Protein AF-A0A2I0TBV6-F1 (afdb_monomer)

Structure (mmCIF, N/CA/C/O backbone):
data_AF-A0A2I0TBV6-F1
#
_entry.id   AF-A0A2I0TBV6-F1
#
loop_
_atom_site.group_PDB
_atom_site.id
_atom_site.type_symbol
_atom_site.label_atom_id
_atom_site.label_alt_id
_atom_site.label_comp_id
_atom_site.label_asym_id
_atom_site.label_entity_id
_atom_site.label_seq_id
_atom_site.pdbx_PDB_ins_code
_atom_site.Cartn_x
_atom_site.Cartn_y
_atom_site.Cartn_z
_atom_site.occupancy
_atom_site.B_iso_or_equiv
_atom_site.auth_seq_id
_atom_site.auth_comp_id
_atom_site.auth_asym_id
_atom_site.auth_atom_id
_atom_site.pdbx_PDB_model_num
ATOM 1 N N . MET A 1 1 ? -15.825 7.429 6.341 1.00 59.06 1 MET A N 1
ATOM 2 C CA . MET A 1 1 ? -14.777 7.656 5.326 1.00 59.06 1 MET A CA 1
ATOM 3 C C . MET A 1 1 ? -14.561 9.163 5.221 1.00 59.06 1 MET A C 1
ATOM 5 O O . MET A 1 1 ? -14.743 9.740 4.163 1.00 59.06 1 MET A O 1
ATOM 9 N N . ASN A 1 2 ? -14.263 9.819 6.346 1.00 74.62 2 ASN A N 1
ATOM 10 C CA . ASN A 1 2 ? -14.105 11.272 6.353 1.00 74.62 2 ASN A CA 1
ATOM 11 C C . ASN A 1 2 ? -12.627 11.548 6.066 1.00 74.62 2 ASN A C 1
ATOM 13 O O . ASN A 1 2 ? -11.759 10.931 6.684 1.00 74.62 2 ASN A O 1
ATOM 17 N N . ASP A 1 3 ? -12.342 12.381 5.071 1.00 88.00 3 ASP A N 1
ATOM 18 C CA . ASP A 1 3 ? -10.983 12.832 4.739 1.00 88.00 3 ASP A CA 1
ATOM 19 C C . ASP A 1 3 ? -9.999 11.728 4.298 1.00 88.00 3 ASP A C 1
ATOM 21 O O . ASP A 1 3 ? -8.786 11.876 4.429 1.00 88.00 3 ASP A O 1
ATOM 25 N N . CYS A 1 4 ? -10.491 10.598 3.777 1.00 90.06 4 CYS A N 1
ATOM 26 C CA . CYS A 1 4 ? -9.621 9.604 3.143 1.00 90.06 4 CYS A CA 1
ATOM 27 C C . CYS A 1 4 ? -9.279 10.037 1.712 1.00 90.06 4 CYS A C 1
ATOM 29 O O . CYS A 1 4 ? -10.161 10.424 0.947 1.00 90.06 4 CYS A O 1
ATOM 31 N N . ILE A 1 5 ? -8.002 9.932 1.341 1.00 92.62 5 ILE A N 1
ATOM 32 C CA . ILE A 1 5 ? -7.505 10.308 0.016 1.00 92.62 5 ILE A CA 1
ATOM 33 C C . ILE A 1 5 ? -6.968 9.059 -0.675 1.00 92.62 5 ILE A C 1
ATOM 35 O O . ILE A 1 5 ? -6.016 8.453 -0.191 1.00 92.62 5 ILE A O 1
ATOM 39 N N . ILE A 1 6 ? -7.532 8.705 -1.830 1.00 91.75 6 ILE A N 1
ATOM 40 C CA . ILE A 1 6 ? -7.030 7.622 -2.685 1.00 91.75 6 ILE A CA 1
ATOM 41 C C . ILE A 1 6 ? -6.545 8.225 -4.000 1.00 91.75 6 ILE A C 1
ATOM 43 O O . ILE A 1 6 ? -7.335 8.715 -4.804 1.00 91.75 6 ILE A O 1
ATOM 47 N N . ARG A 1 7 ? -5.230 8.201 -4.220 1.00 90.38 7 ARG A N 1
ATOM 48 C CA . ARG A 1 7 ? -4.591 8.766 -5.412 1.00 90.38 7 ARG A CA 1
ATOM 49 C C . ARG A 1 7 ? -4.503 7.734 -6.535 1.00 90.38 7 ARG A C 1
ATOM 51 O O . ARG A 1 7 ? -3.537 6.990 -6.615 1.00 90.38 7 ARG A O 1
ATOM 58 N N . GLY A 1 8 ? -5.514 7.680 -7.397 1.00 88.69 8 GLY A N 1
ATOM 59 C CA . GLY A 1 8 ? -5.521 6.836 -8.605 1.00 88.69 8 GLY A CA 1
ATOM 60 C C . GLY A 1 8 ? -5.025 7.537 -9.876 1.00 88.69 8 GLY A C 1
ATOM 61 O O . GLY A 1 8 ? -5.187 7.001 -10.966 1.00 88.69 8 GLY A O 1
ATOM 62 N N . ASP A 1 9 ? -4.480 8.748 -9.753 1.00 88.81 9 ASP A N 1
ATOM 63 C CA . ASP A 1 9 ? -4.083 9.619 -10.865 1.00 88.81 9 ASP A CA 1
ATOM 64 C C . ASP A 1 9 ? -2.761 9.198 -11.523 1.00 88.81 9 ASP A C 1
ATOM 66 O O . ASP A 1 9 ? -2.610 9.305 -12.737 1.00 88.81 9 ASP A O 1
ATOM 70 N N . LEU A 1 10 ? -1.804 8.712 -10.728 1.00 84.19 10 LEU A N 1
ATOM 71 C CA . LEU A 1 10 ? -0.440 8.412 -11.190 1.00 84.19 10 LEU A CA 1
ATOM 72 C C . LEU A 1 10 ? -0.234 6.934 -11.543 1.00 84.19 10 LEU A C 1
ATOM 74 O O . LEU A 1 10 ? 0.582 6.607 -12.402 1.00 84.19 10 LEU A O 1
ATOM 78 N N . ALA A 1 11 ? -0.965 6.038 -10.882 1.00 89.19 11 ALA A N 1
ATOM 79 C CA . ALA A 1 11 ? -1.012 4.616 -11.196 1.00 89.19 11 ALA A CA 1
ATOM 80 C C . ALA A 1 11 ? -2.317 4.004 -10.680 1.00 89.19 11 ALA A C 1
ATOM 82 O O . ALA A 1 11 ? -3.026 4.591 -9.862 1.00 89.19 11 ALA A O 1
ATOM 83 N N . ASN A 1 12 ? -2.611 2.789 -11.140 1.00 90.88 12 ASN A N 1
ATOM 84 C CA . ASN A 1 12 ? -3.808 2.067 -10.737 1.00 90.88 12 ASN A CA 1
ATOM 85 C C . ASN A 1 12 ? -3.744 1.672 -9.248 1.00 90.88 12 ASN A C 1
ATOM 87 O O . ASN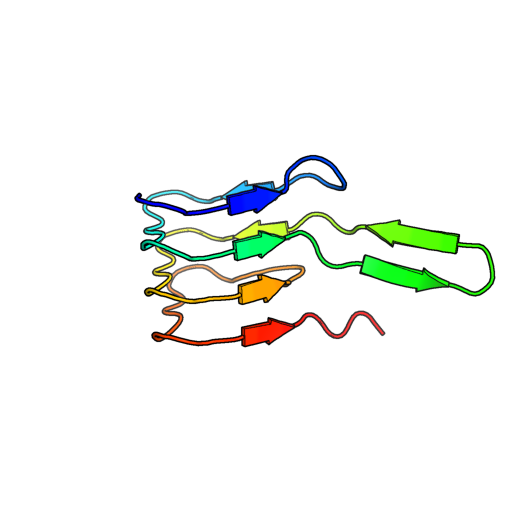 A 1 12 ? -2.735 1.131 -8.791 1.00 90.88 12 ASN A O 1
ATOM 91 N N . VAL A 1 13 ? -4.833 1.907 -8.514 1.00 92.88 13 VAL A N 1
ATOM 92 C CA . VAL A 1 13 ? -5.015 1.462 -7.128 1.00 92.88 1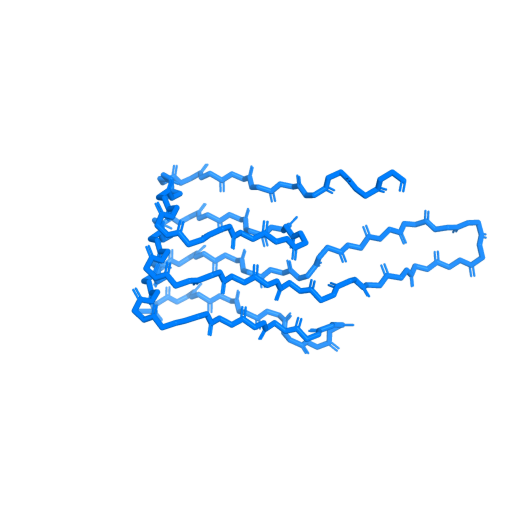3 VAL A CA 1
ATOM 93 C C . VAL A 1 13 ? -6.086 0.381 -7.117 1.00 92.88 13 VAL A C 1
ATOM 95 O O . VAL A 1 13 ? -7.253 0.639 -7.402 1.00 92.88 13 VAL A O 1
ATOM 98 N N . ARG A 1 14 ? -5.688 -0.842 -6.777 1.00 93.44 14 ARG A N 1
ATOM 99 C CA . ARG A 1 14 ? -6.581 -1.994 -6.655 1.00 93.44 14 ARG A CA 1
ATOM 100 C C . ARG A 1 14 ? -6.841 -2.282 -5.188 1.00 93.44 14 ARG A C 1
ATOM 102 O O . ARG A 1 14 ? -5.892 -2.440 -4.426 1.00 93.44 14 ARG A O 1
ATOM 109 N N . VAL A 1 15 ? -8.113 -2.382 -4.816 1.00 93.50 15 VAL A N 1
ATOM 110 C CA . VAL A 1 15 ? -8.544 -2.719 -3.456 1.00 93.50 15 VAL A CA 1
ATOM 111 C C . VAL A 1 15 ? -9.367 -3.998 -3.496 1.00 93.50 15 VAL A C 1
ATOM 113 O O . VAL A 1 15 ? -10.325 -4.085 -4.263 1.00 93.50 15 VAL A O 1
ATOM 116 N N . GLY A 1 16 ? -8.966 -4.989 -2.701 1.00 94.94 16 GLY A N 1
ATOM 117 C CA . GLY A 1 16 ? -9.681 -6.247 -2.542 1.00 94.94 16 GLY A CA 1
ATOM 118 C C . GLY A 1 16 ? -11.017 -6.097 -1.814 1.00 94.94 16 GLY A C 1
ATOM 119 O O . GLY A 1 16 ? -11.479 -5.004 -1.471 1.00 94.94 16 GLY A O 1
ATOM 120 N N . ARG A 1 17 ? -11.672 -7.232 -1.592 1.00 96.06 17 ARG A N 1
ATOM 121 C CA . ARG A 1 17 ? -12.981 -7.326 -0.945 1.00 96.06 17 ARG A CA 1
ATOM 122 C C . ARG A 1 17 ? -12.854 -7.174 0.565 1.00 96.06 17 ARG A C 1
ATOM 124 O O . ARG A 1 17 ? -11.875 -7.599 1.170 1.00 96.06 17 ARG A O 1
ATOM 131 N N . HIS A 1 18 ? -13.895 -6.615 1.181 1.00 95.62 18 HIS A N 1
ATOM 132 C CA . HIS A 1 18 ? -14.005 -6.464 2.639 1.00 95.62 18 HIS A CA 1
ATOM 133 C C . HIS A 1 18 ? -12.864 -5.659 3.282 1.00 95.62 18 HIS A C 1
ATOM 135 O O . HIS A 1 18 ? -12.544 -5.858 4.452 1.00 95.62 18 HIS A O 1
ATOM 141 N N . CYS A 1 19 ? -12.263 -4.738 2.529 1.00 93.88 19 CYS A N 1
ATOM 142 C CA . CYS A 1 19 ? -11.266 -3.821 3.061 1.00 93.88 19 CYS A CA 1
ATOM 143 C C . CYS A 1 19 ? -11.930 -2.652 3.788 1.00 93.88 19 CYS A C 1
ATOM 145 O O . CYS A 1 19 ? -12.907 -2.073 3.310 1.00 93.88 19 CYS A O 1
ATOM 147 N N . VAL A 1 20 ? -11.368 -2.280 4.933 1.00 93.81 20 VAL A N 1
ATOM 148 C CA . VAL A 1 20 ? -11.823 -1.146 5.737 1.00 93.81 20 VAL A CA 1
ATOM 149 C C . VAL A 1 20 ? -10.733 -0.091 5.731 1.00 93.81 20 VAL A C 1
ATOM 151 O O . VAL A 1 20 ? -9.617 -0.356 6.165 1.00 93.81 20 VAL A O 1
ATOM 154 N N . VA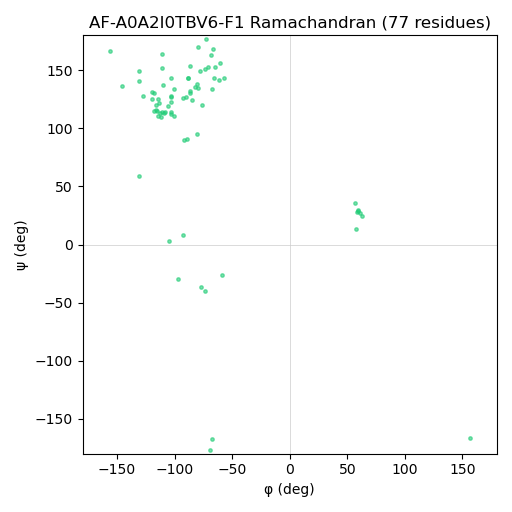L A 1 21 ? -11.067 1.113 5.269 1.00 93.06 21 VAL A N 1
ATOM 155 C CA . VAL A 1 21 ? -10.170 2.272 5.315 1.00 93.06 21 VAL A CA 1
ATOM 156 C C . VAL A 1 21 ? -10.786 3.334 6.211 1.00 93.06 21 VAL A C 1
ATOM 158 O O . VAL A 1 21 ? -11.870 3.859 5.933 1.00 93.06 21 VAL A O 1
ATOM 161 N N . LYS A 1 22 ? -10.113 3.622 7.323 1.00 94.38 22 LYS A N 1
ATOM 162 C CA . LYS A 1 22 ? -10.538 4.640 8.281 1.00 94.38 22 LYS A CA 1
ATOM 163 C C . LYS A 1 22 ? -10.175 6.054 7.809 1.00 94.38 22 LYS A C 1
ATOM 165 O O . LYS A 1 22 ? -9.477 6.263 6.817 1.00 94.38 22 LYS A O 1
ATOM 170 N N . SER A 1 23 ? -10.717 7.038 8.518 1.00 94.12 23 SER A N 1
ATOM 171 C CA . SER A 1 23 ? -10.605 8.465 8.203 1.00 94.12 23 SER A CA 1
ATOM 172 C C . SER A 1 23 ? -9.157 8.970 8.191 1.00 94.12 23 SER A C 1
ATOM 174 O O . SER A 1 23 ? -8.287 8.374 8.828 1.00 94.12 23 SER A O 1
ATOM 176 N N . ARG A 1 24 ? -8.913 10.070 7.463 1.00 92.94 24 ARG A N 1
ATOM 177 C CA . ARG A 1 24 ? -7.598 10.740 7.336 1.00 92.94 24 ARG A CA 1
ATOM 178 C C . ARG A 1 24 ? -6.457 9.858 6.801 1.00 92.94 24 ARG A C 1
ATOM 180 O O . ARG A 1 24 ? -5.292 10.237 6.866 1.00 92.94 24 ARG A O 1
ATOM 187 N N . SER A 1 25 ? -6.780 8.691 6.243 1.00 93.50 25 SER A N 1
ATOM 188 C CA . SER A 1 25 ? -5.793 7.813 5.618 1.00 93.50 25 SER A CA 1
ATOM 189 C C . SER A 1 25 ? -5.490 8.247 4.188 1.00 93.50 25 SER A C 1
ATOM 191 O O . SER A 1 25 ? -6.405 8.504 3.399 1.00 93.50 25 SER A O 1
ATOM 193 N N . VAL A 1 26 ? -4.206 8.270 3.838 1.00 93.94 26 VAL A N 1
ATOM 194 C CA . VAL A 1 26 ? -3.708 8.615 2.505 1.00 93.94 26 VAL A CA 1
ATOM 195 C C . VAL A 1 26 ? -3.189 7.361 1.820 1.00 93.94 26 VAL A C 1
ATOM 197 O O . VAL A 1 26 ? -2.175 6.790 2.212 1.00 93.94 26 VAL A O 1
ATOM 200 N N . ILE A 1 27 ? -3.867 6.964 0.753 1.00 93.25 27 ILE A N 1
ATOM 201 C CA . ILE A 1 27 ? -3.503 5.848 -0.108 1.00 93.25 27 ILE A CA 1
ATOM 202 C C . ILE A 1 27 ? -2.890 6.430 -1.380 1.00 93.25 27 ILE A C 1
ATOM 204 O O . ILE A 1 27 ? -3.577 7.079 -2.173 1.00 93.25 27 ILE A O 1
ATOM 208 N N . ARG A 1 28 ? -1.587 6.215 -1.575 1.00 91.12 28 ARG A N 1
ATOM 209 C CA . ARG A 1 28 ? -0.860 6.683 -2.760 1.00 91.12 28 ARG A CA 1
ATOM 210 C C . ARG A 1 28 ? -0.023 5.565 -3.393 1.00 91.12 28 ARG A C 1
ATOM 212 O O . ARG A 1 28 ? 0.580 4.786 -2.658 1.00 91.12 28 ARG A O 1
ATOM 219 N N . PRO A 1 29 ? 0.047 5.485 -4.731 1.00 90.31 29 PRO A N 1
ATOM 220 C CA . PRO A 1 29 ? 0.911 4.536 -5.406 1.00 90.31 29 PRO A CA 1
ATOM 221 C C . PRO A 1 29 ? 2.390 4.851 -5.155 1.00 90.31 29 PRO A C 1
ATOM 223 O O . PRO A 1 29 ? 2.772 6.030 -5.135 1.00 90.31 29 PRO A O 1
ATOM 226 N N . PRO A 1 30 ? 3.238 3.824 -5.007 1.00 90.31 30 PRO A N 1
ATOM 227 C CA . PRO A 1 30 ? 4.666 4.012 -4.856 1.00 90.31 30 PRO A CA 1
ATOM 228 C C . PRO A 1 30 ? 5.315 4.402 -6.170 1.00 90.31 30 PRO A C 1
ATOM 230 O O . PRO A 1 30 ? 4.873 4.047 -7.263 1.00 90.31 30 PRO A O 1
ATOM 233 N N . PHE A 1 31 ? 6.407 5.144 -6.046 1.00 88.56 31 PHE A N 1
ATOM 234 C CA . PHE A 1 31 ? 7.181 5.616 -7.176 1.00 88.56 31 PHE A CA 1
ATOM 235 C C . PHE A 1 31 ? 8.656 5.318 -6.969 1.00 88.56 31 PHE A C 1
ATOM 237 O O . PHE A 1 31 ? 9.161 5.337 -5.845 1.00 88.56 31 PHE A O 1
ATOM 244 N N . LYS A 1 32 ? 9.356 5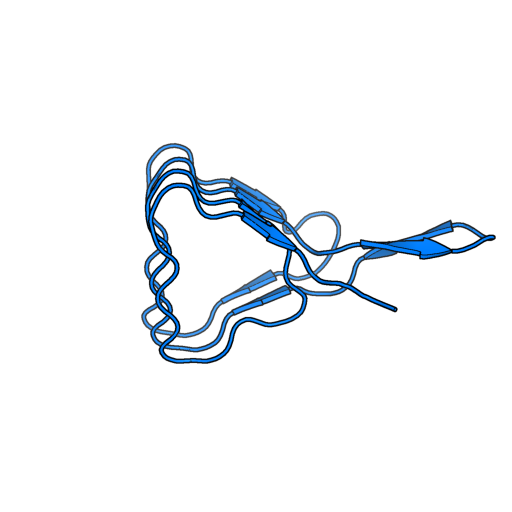.089 -8.076 1.00 85.88 32 LYS A N 1
ATOM 245 C CA . LYS A 1 32 ? 10.806 4.938 -8.104 1.00 85.88 32 LYS A CA 1
ATOM 246 C C . LYS A 1 32 ? 11.409 6.012 -8.994 1.00 85.88 32 LYS A C 1
ATOM 248 O O . LYS A 1 32 ? 10.951 6.234 -10.116 1.00 85.88 32 LYS A O 1
ATOM 253 N N . LYS A 1 33 ? 12.439 6.683 -8.479 1.00 84.38 33 LYS A N 1
ATOM 254 C CA . LYS A 1 33 ? 13.247 7.629 -9.251 1.00 84.38 33 LYS A CA 1
ATOM 255 C C . LYS A 1 33 ? 14.325 6.848 -9.997 1.00 84.38 33 LYS A C 1
ATOM 257 O O . LYS A 1 33 ? 15.103 6.124 -9.387 1.00 84.38 33 LYS A O 1
ATOM 262 N N . PHE A 1 34 ? 14.363 7.018 -11.306 1.00 82.81 34 PHE A N 1
ATOM 263 C CA . PHE A 1 34 ? 15.402 6.519 -12.195 1.00 82.81 34 PHE A CA 1
ATOM 264 C C . PHE A 1 34 ? 16.214 7.697 -12.737 1.00 82.81 34 PHE A C 1
ATOM 266 O O . PHE A 1 34 ? 15.759 8.839 -12.709 1.00 82.81 34 PHE A O 1
ATOM 273 N N . SER A 1 35 ? 17.400 7.429 -13.290 1.00 81.00 35 SER A N 1
ATOM 274 C CA . SER A 1 35 ? 18.247 8.483 -13.873 1.00 81.00 35 SER A CA 1
ATOM 275 C C . SER A 1 35 ? 17.564 9.259 -15.009 1.00 81.00 35 SER A C 1
ATOM 277 O O . SER A 1 35 ? 17.891 10.418 -15.235 1.00 81.00 35 SER A O 1
ATOM 279 N N . LYS A 1 36 ? 16.600 8.638 -15.704 1.00 83.88 36 LYS A N 1
ATOM 280 C CA . LYS A 1 36 ? 15.862 9.218 -16.839 1.00 83.88 36 LYS A CA 1
ATOM 281 C C . LYS A 1 36 ? 14.425 9.660 -16.512 1.00 83.88 36 LYS A C 1
ATOM 283 O O . LYS A 1 36 ? 13.719 10.075 -17.424 1.00 83.88 36 LYS A O 1
ATOM 288 N N . GLY A 1 37 ? 13.959 9.554 -15.261 1.00 85.56 37 GLY A N 1
ATOM 289 C CA . GLY A 1 37 ? 12.584 9.934 -14.906 1.00 85.56 37 GLY A CA 1
ATOM 290 C C . GLY A 1 37 ? 12.030 9.263 -13.649 1.00 85.56 37 GLY A C 1
ATOM 291 O O . GLY A 1 37 ? 12.762 8.660 -12.871 1.00 85.56 37 GLY A O 1
ATOM 292 N N . VAL A 1 38 ? 10.716 9.363 -13.444 1.00 85.88 38 VAL A N 1
ATOM 293 C CA . VAL A 1 38 ? 9.999 8.739 -12.319 1.00 85.88 38 VAL A CA 1
ATOM 294 C C . VAL A 1 38 ? 8.996 7.737 -12.874 1.00 85.88 38 VAL A C 1
ATOM 296 O O . VAL A 1 38 ? 8.229 8.084 -13.767 1.00 85.88 38 VAL A O 1
ATOM 299 N N . ALA A 1 39 ? 8.987 6.513 -12.347 1.00 87.69 39 ALA A N 1
ATOM 300 C CA . ALA A 1 39 ? 7.947 5.536 -12.660 1.00 87.69 39 ALA A CA 1
ATOM 301 C C . ALA A 1 39 ? 7.060 5.311 -11.437 1.00 87.69 39 ALA A C 1
ATOM 303 O O . ALA A 1 39 ? 7.569 5.172 -10.322 1.00 87.69 39 ALA A O 1
ATOM 304 N N . PHE A 1 40 ? 5.750 5.247 -11.659 1.00 87.88 40 PHE A N 1
ATOM 305 C CA . PHE A 1 40 ? 4.762 4.894 -10.647 1.00 87.88 40 PHE A CA 1
ATOM 306 C C . PHE A 1 40 ? 4.355 3.437 -10.831 1.00 87.88 40 PHE A C 1
ATOM 308 O O . PHE A 1 40 ? 4.098 2.993 -11.949 1.00 87.88 40 PHE A O 1
ATOM 315 N N . PHE A 1 41 ? 4.305 2.696 -9.732 1.00 88.81 41 PHE A N 1
ATOM 316 C CA . PHE A 1 41 ? 3.879 1.305 -9.727 1.00 88.81 41 PHE A CA 1
ATOM 317 C C . PHE A 1 41 ? 2.453 1.219 -9.189 1.00 88.81 41 PHE A C 1
ATOM 319 O O . PHE A 1 41 ? 2.097 1.982 -8.290 1.00 88.81 41 PHE A O 1
ATOM 326 N N . PRO A 1 42 ? 1.621 0.314 -9.726 1.00 91.00 42 PRO A N 1
ATOM 327 C CA . PRO A 1 42 ? 0.278 0.119 -9.208 1.00 91.00 42 PRO A CA 1
ATOM 328 C C . PRO A 1 42 ? 0.331 -0.345 -7.749 1.00 91.00 42 PRO A C 1
ATOM 330 O O . PRO A 1 42 ? 1.178 -1.159 -7.382 1.00 91.00 42 PRO A O 1
ATOM 333 N N . LEU A 1 43 ? -0.595 0.156 -6.934 1.00 92.62 43 LEU A N 1
ATOM 334 C CA . LEU A 1 43 ? -0.792 -0.300 -5.560 1.00 92.62 43 LEU A CA 1
ATOM 335 C C . LEU A 1 43 ? -1.849 -1.405 -5.555 1.00 92.62 43 LEU A C 1
ATOM 337 O O . LEU A 1 43 ? -2.964 -1.205 -6.040 1.00 92.62 43 LEU A O 1
ATOM 341 N N . HIS A 1 44 ? -1.514 -2.553 -4.974 1.00 93.88 44 HIS A N 1
ATOM 342 C CA . HIS A 1 44 ? -2.434 -3.673 -4.807 1.00 93.88 44 HIS A CA 1
ATOM 343 C C . HIS A 1 44 ? -2.714 -3.945 -3.327 1.00 93.88 44 HIS A C 1
ATOM 345 O O . HIS A 1 44 ? -1.816 -4.338 -2.594 1.00 93.88 44 HIS A O 1
ATOM 351 N N . ILE A 1 45 ? -3.956 -3.759 -2.889 1.00 94.69 45 ILE A N 1
ATOM 352 C CA . ILE A 1 45 ? -4.434 -4.112 -1.549 1.00 94.69 45 ILE A CA 1
ATOM 353 C C . ILE A 1 45 ? -5.248 -5.402 -1.663 1.00 94.69 45 ILE A C 1
ATOM 355 O O . ILE A 1 45 ? -6.203 -5.436 -2.437 1.00 94.69 45 ILE A O 1
ATOM 359 N N . GLY A 1 46 ? -4.863 -6.445 -0.923 1.00 96.12 46 GLY A N 1
ATOM 360 C CA . GLY A 1 46 ? -5.553 -7.739 -0.881 1.00 96.12 46 GLY A CA 1
ATOM 361 C C . GLY A 1 46 ? -6.938 -7.682 -0.229 1.00 96.12 46 GLY A C 1
ATOM 362 O O . GLY A 1 46 ? -7.486 -6.606 -0.008 1.00 96.12 46 GLY A O 1
ATOM 363 N N . ASP A 1 47 ? -7.507 -8.846 0.079 1.00 97.31 47 ASP A N 1
ATOM 364 C CA . ASP A 1 47 ? -8.828 -8.975 0.709 1.00 97.31 47 ASP A CA 1
A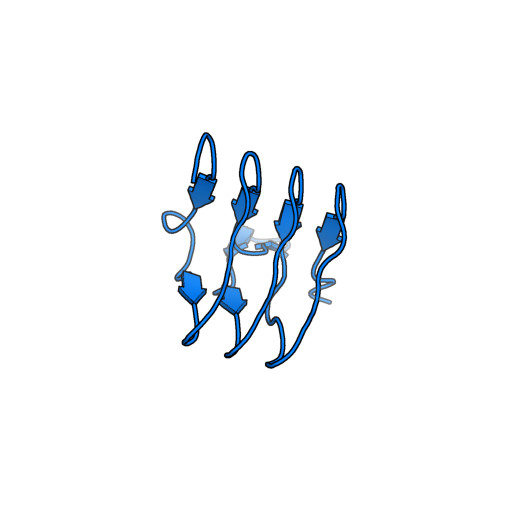TOM 365 C C . ASP A 1 47 ? -8.734 -8.894 2.245 1.00 97.31 47 ASP A C 1
ATOM 367 O O . ASP A 1 47 ? -7.721 -9.266 2.835 1.00 97.31 47 ASP A O 1
ATOM 371 N N . HIS A 1 48 ? -9.801 -8.460 2.921 1.00 96.94 48 HIS A N 1
ATOM 372 C CA . HIS A 1 48 ? -9.872 -8.373 4.390 1.00 96.94 48 HIS A CA 1
ATOM 373 C C . HIS A 1 48 ? -8.759 -7.521 5.028 1.00 96.94 48 HIS A C 1
ATOM 375 O O . HIS A 1 48 ? -8.261 -7.836 6.109 1.00 96.94 48 HIS A O 1
ATOM 381 N N . VAL A 1 49 ? -8.352 -6.437 4.366 1.00 96.50 49 VAL A N 1
ATOM 382 C CA . VAL A 1 49 ? -7.346 -5.512 4.902 1.00 96.50 49 VAL A CA 1
ATOM 383 C C . VAL A 1 49 ? -8.012 -4.455 5.776 1.00 96.50 49 VAL A C 1
ATOM 385 O O . VAL A 1 49 ? -8.991 -3.824 5.373 1.00 96.50 49 VAL A O 1
ATOM 388 N N . PHE A 1 50 ? -7.457 -4.223 6.960 1.00 96.06 50 PHE A N 1
ATOM 389 C CA . PHE A 1 50 ? -7.940 -3.207 7.887 1.00 96.06 50 PHE A CA 1
ATOM 390 C C . PHE A 1 50 ? -6.909 -2.087 8.022 1.00 96.06 50 PHE A C 1
ATOM 392 O O . PHE A 1 50 ? -5.817 -2.314 8.532 1.00 96.06 50 PHE A O 1
ATOM 399 N N . ILE A 1 51 ? -7.249 -0.886 7.557 1.00 95.31 51 ILE A N 1
ATOM 400 C CA . ILE A 1 51 ? -6.417 0.318 7.641 1.00 95.31 51 ILE A CA 1
ATOM 401 C C . ILE A 1 51 ? -7.045 1.264 8.653 1.00 95.31 51 ILE A C 1
ATOM 403 O O . ILE A 1 51 ? -8.144 1.781 8.439 1.00 95.31 51 ILE A O 1
ATOM 407 N N . GLU A 1 52 ? -6.337 1.467 9.755 1.00 95.94 52 GLU A N 1
ATOM 408 C CA . GLU A 1 52 ? -6.720 2.366 10.836 1.00 95.94 52 GLU A CA 1
ATOM 409 C C . GLU A 1 52 ? -6.571 3.857 10.477 1.00 95.94 52 GLU A C 1
ATOM 411 O O . GLU A 1 52 ? -6.176 4.221 9.374 1.00 95.94 52 GLU A O 1
ATOM 416 N N . GLU A 1 53 ? -6.957 4.747 11.394 1.00 95.25 53 GLU A N 1
ATOM 417 C CA . GLU A 1 53 ? -6.919 6.202 11.183 1.00 95.25 53 GLU A CA 1
ATOM 418 C C . GLU A 1 53 ? -5.492 6.743 11.016 1.00 95.25 53 GLU A C 1
ATOM 420 O O . GLU A 1 53 ? -4.534 6.179 11.553 1.00 95.25 53 GLU A O 1
ATOM 425 N N . ASP A 1 54 ? -5.373 7.861 10.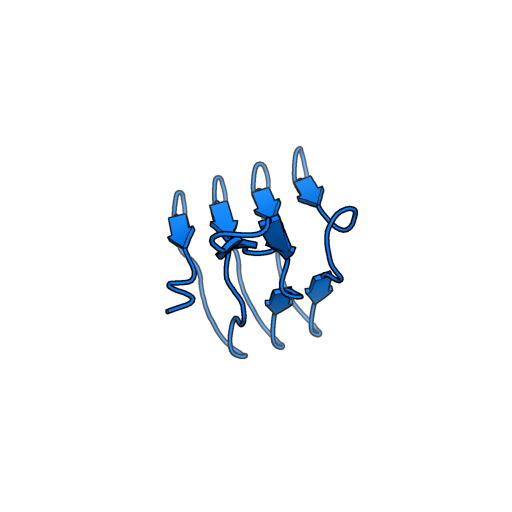291 1.00 94.81 54 ASP A N 1
ATOM 426 C CA . ASP A 1 54 ? -4.123 8.619 10.123 1.00 94.81 54 ASP A CA 1
ATOM 427 C C . ASP A 1 54 ? -2.975 7.810 9.485 1.00 94.81 54 ASP A C 1
ATOM 429 O O . ASP A 1 54 ? -1.795 8.058 9.733 1.00 94.81 54 ASP A O 1
ATOM 433 N N . CYS A 1 55 ? -3.304 6.821 8.650 1.00 95.31 55 CYS A N 1
ATOM 434 C CA . CYS A 1 55 ? -2.304 5.989 7.988 1.00 95.31 55 CYS A CA 1
ATOM 435 C C . CYS A 1 55 ? -1.846 6.575 6.649 1.00 95.31 55 CYS A C 1
ATOM 437 O O . CYS A 1 55 ? -2.648 7.072 5.858 1.00 95.31 55 CYS A O 1
ATOM 439 N N . VAL A 1 56 ? -0.561 6.418 6.327 1.00 94.44 56 VAL A N 1
ATOM 440 C CA . VAL A 1 56 ? -0.021 6.705 4.991 1.00 94.44 56 VAL A CA 1
ATOM 441 C C . VAL A 1 56 ? 0.401 5.397 4.340 1.00 94.44 56 VAL A C 1
ATOM 443 O O . VAL A 1 56 ? 1.399 4.789 4.720 1.00 94.44 56 VAL A O 1
ATOM 446 N N . VAL A 1 57 ? -0.345 4.974 3.325 1.00 93.69 57 VAL A N 1
ATOM 447 C CA . VAL A 1 57 ? -0.088 3.749 2.571 1.00 93.69 57 VAL A CA 1
ATOM 448 C C . VAL A 1 57 ? 0.594 4.097 1.258 1.00 93.69 57 VAL A C 1
ATOM 450 O O . VAL A 1 57 ? -0.016 4.677 0.361 1.00 93.69 57 VAL A O 1
ATOM 453 N N . ASN A 1 58 ? 1.869 3.727 1.153 1.00 92.00 58 ASN A N 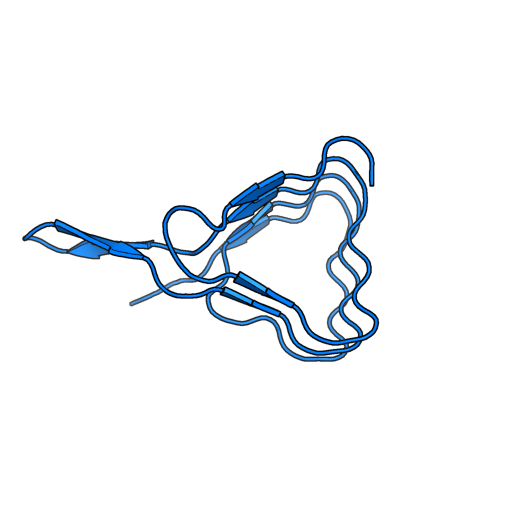1
ATOM 454 C CA . ASN A 1 58 ? 2.691 3.890 -0.038 1.00 92.00 58 ASN A CA 1
ATOM 455 C C . ASN A 1 58 ? 3.409 2.576 -0.390 1.00 92.00 58 ASN A C 1
ATOM 457 O O . ASN A 1 58 ? 4.636 2.509 -0.377 1.00 92.00 58 ASN A O 1
ATOM 461 N N . ALA A 1 59 ? 2.643 1.511 -0.632 1.00 87.19 59 ALA A N 1
ATOM 462 C CA . ALA A 1 59 ? 3.139 0.148 -0.848 1.00 87.19 59 ALA A CA 1
ATOM 463 C C . ALA A 1 59 ? 2.934 -0.313 -2.301 1.00 87.19 59 ALA A C 1
ATOM 465 O O . ALA A 1 59 ? 1.988 0.116 -2.949 1.00 87.19 59 ALA A O 1
ATOM 466 N N . ALA A 1 60 ? 3.768 -1.217 -2.822 1.00 87.38 60 ALA A N 1
ATOM 467 C CA . ALA A 1 60 ? 3.450 -1.884 -4.093 1.00 87.38 60 ALA A CA 1
ATOM 468 C C . ALA A 1 60 ? 2.335 -2.924 -3.896 1.00 87.38 60 ALA A C 1
ATOM 470 O O . ALA A 1 60 ? 1.406 -3.025 -4.697 1.00 87.38 60 ALA A O 1
ATOM 471 N N . GLN A 1 61 ? 2.392 -3.660 -2.782 1.00 91.31 61 GLN A N 1
ATOM 472 C CA . GLN A 1 61 ? 1.426 -4.695 -2.445 1.00 91.31 61 GLN A CA 1
ATOM 473 C C . GLN A 1 61 ? 1.187 -4.768 -0.931 1.00 91.31 61 GLN A C 1
ATOM 475 O O . GLN A 1 61 ? 2.132 -4.740 -0.147 1.00 91.31 61 GLN A O 1
ATOM 480 N N . ILE A 1 62 ? -0.078 -4.902 -0.535 1.00 93.94 62 ILE A N 1
ATOM 481 C CA . ILE A 1 62 ? -0.535 -5.287 0.800 1.00 93.94 62 ILE A CA 1
ATOM 482 C C . ILE A 1 62 ? -1.229 -6.643 0.653 1.00 93.94 62 ILE A C 1
ATOM 484 O O . ILE A 1 62 ? -2.122 -6.797 -0.180 1.00 93.94 62 ILE A O 1
ATOM 488 N N . GLY A 1 63 ? -0.795 -7.635 1.432 1.00 94.75 63 GLY A N 1
ATOM 489 C CA . GLY A 1 63 ? -1.400 -8.969 1.439 1.00 94.75 63 GLY A CA 1
ATOM 490 C C . GLY A 1 63 ? -2.828 -8.977 1.995 1.00 94.75 63 GLY A C 1
ATOM 491 O O . GLY A 1 63 ? -3.280 -8.002 2.589 1.00 94.75 63 GLY A O 1
ATOM 492 N N . SER A 1 64 ? -3.537 -10.090 1.814 1.00 96.94 64 SER A N 1
ATOM 493 C CA . SER A 1 64 ? -4.847 -10.291 2.442 1.00 96.94 64 SER A CA 1
ATOM 494 C C . SER A 1 64 ? -4.713 -10.503 3.958 1.00 96.94 64 SER A C 1
ATOM 496 O O . SER A 1 64 ? -3.685 -11.002 4.415 1.00 96.94 64 SER A O 1
ATOM 498 N N . TYR A 1 65 ? -5.749 -10.157 4.729 1.00 96.56 65 TYR A N 1
ATOM 499 C CA . TYR A 1 65 ? -5.791 -10.267 6.202 1.00 96.56 65 TYR A CA 1
ATOM 500 C C . TYR A 1 65 ? -4.735 -9.431 6.943 1.00 96.56 65 TYR A C 1
ATOM 502 O O . TYR A 1 65 ? -4.323 -9.760 8.055 1.00 96.56 65 TYR A O 1
ATOM 510 N N . VAL A 1 66 ? -4.288 -8.332 6.334 1.00 96.25 66 VAL A N 1
ATOM 511 C CA . VAL A 1 66 ? -3.337 -7.408 6.957 1.00 96.25 66 VAL A CA 1
ATOM 512 C C . VAL A 1 66 ? -4.082 -6.372 7.795 1.00 96.25 66 VAL A C 1
ATOM 514 O O . VAL A 1 66 ? -5.003 -5.711 7.313 1.00 96.25 66 VAL A O 1
ATOM 517 N N . HIS A 1 67 ? -3.639 -6.182 9.037 1.00 96.38 67 HIS A N 1
ATOM 518 C CA . HIS A 1 67 ? -4.083 -5.089 9.901 1.00 96.38 67 HIS A CA 1
ATOM 519 C C . HIS A 1 67 ? -2.981 -4.036 10.011 1.00 96.38 67 HIS A C 1
ATOM 521 O O . HIS A 1 67 ? -1.873 -4.314 10.462 1.00 96.38 67 HIS A O 1
ATOM 527 N N . ILE A 1 68 ? -3.293 -2.822 9.572 1.00 95.44 68 ILE A N 1
ATOM 528 C CA . ILE A 1 68 ? -2.425 -1.652 9.629 1.00 95.44 68 ILE A CA 1
ATOM 529 C C . ILE A 1 68 ? -2.919 -0.792 10.788 1.00 95.44 68 ILE A C 1
ATOM 531 O O . ILE A 1 68 ? -4.043 -0.292 10.754 1.00 95.44 68 ILE A O 1
ATOM 535 N N . GLY A 1 69 ? -2.080 -0.662 11.817 1.00 95.62 69 GLY A N 1
ATOM 536 C CA . GLY A 1 69 ? -2.379 0.093 13.034 1.00 95.62 69 GLY A CA 1
ATOM 537 C C . GLY A 1 69 ? -2.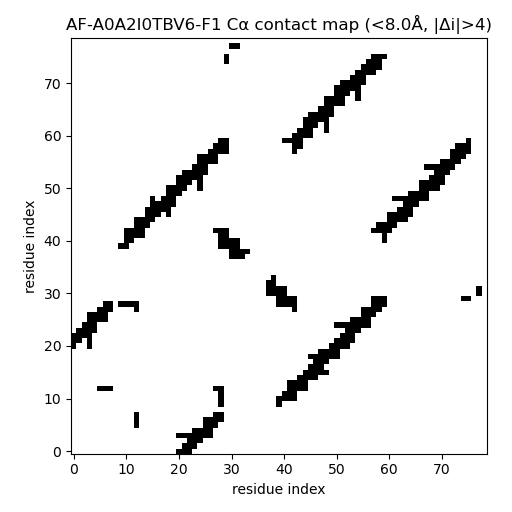471 1.604 12.807 1.00 95.62 69 GLY A C 1
ATOM 538 O O . GLY A 1 69 ? -2.004 2.118 11.795 1.00 95.62 69 GLY A O 1
ATOM 539 N N . LYS A 1 70 ? -3.068 2.318 13.770 1.00 96.06 70 LYS A N 1
ATOM 540 C CA . LYS A 1 70 ? -3.262 3.779 13.716 1.00 96.06 70 LYS A CA 1
ATOM 541 C C . LYS A 1 70 ? -1.934 4.508 13.542 1.00 96.06 70 LYS A C 1
ATOM 543 O O . LYS A 1 70 ? -0.940 4.120 14.155 1.00 96.06 70 LYS A O 1
ATOM 548 N N . ASN A 1 71 ? -1.945 5.594 12.769 1.00 94.38 71 ASN A N 1
ATOM 549 C CA . ASN A 1 71 ? -0.785 6.466 12.572 1.00 94.38 71 ASN A CA 1
ATOM 550 C C . ASN A 1 71 ? 0.440 5.729 11.982 1.00 94.38 71 ASN A C 1
ATOM 552 O O . ASN A 1 71 ? 1.592 6.067 12.266 1.00 94.38 71 ASN A O 1
ATOM 556 N N . CYS A 1 72 ? 0.193 4.677 11.193 1.00 95.19 72 CYS A N 1
ATOM 557 C CA . CYS A 1 72 ? 1.235 3.881 10.556 1.00 95.19 72 CYS A CA 1
ATOM 558 C C . CYS A 1 72 ? 1.620 4.465 9.191 1.00 95.19 72 CYS A C 1
ATOM 560 O O . CYS A 1 72 ? 0.777 4.935 8.423 1.00 95.19 72 CYS A O 1
ATOM 562 N N . VAL A 1 73 ? 2.908 4.391 8.861 1.00 94.38 73 VAL A N 1
ATOM 563 C CA . VAL A 1 73 ? 3.440 4.793 7.559 1.00 94.38 73 VAL A CA 1
ATOM 564 C C . VAL A 1 73 ? 4.056 3.572 6.893 1.00 94.38 73 VAL A C 1
ATOM 566 O O . VAL A 1 73 ? 5.053 3.033 7.367 1.00 94.38 73 VAL A O 1
ATOM 569 N N . ILE A 1 74 ? 3.474 3.150 5.773 1.00 92.44 74 ILE A N 1
ATOM 570 C CA . ILE A 1 74 ? 3.986 2.048 4.958 1.00 92.44 74 ILE A CA 1
ATOM 571 C C . ILE A 1 74 ? 4.667 2.633 3.733 1.00 92.44 74 ILE A C 1
ATOM 573 O O . ILE A 1 74 ? 4.065 3.412 2.993 1.00 92.44 74 ILE A O 1
ATOM 577 N N . VAL A 1 75 ? 5.914 2.230 3.498 1.00 89.19 75 VAL A N 1
ATOM 578 C CA . VAL A 1 75 ? 6.708 2.659 2.347 1.00 89.19 75 VAL A CA 1
ATOM 579 C C . VAL A 1 75 ? 7.258 1.437 1.628 1.00 89.19 75 VAL A C 1
ATOM 581 O O . VAL A 1 75 ? 7.896 0.581 2.232 1.00 89.19 75 VAL A O 1
ATOM 584 N N . SER A 1 76 ? 7.032 1.374 0.321 1.00 82.62 76 SER A N 1
ATOM 585 C CA . SER A 1 76 ? 7.639 0.379 -0.549 1.00 82.62 76 SER A CA 1
ATOM 586 C C . SER A 1 76 ? 9.094 0.750 -0.812 1.00 82.62 76 SER A C 1
ATOM 588 O O . SER A 1 76 ? 9.372 1.792 -1.409 1.00 82.62 76 SER A O 1
ATOM 590 N N . ALA A 1 77 ? 10.018 -0.130 -0.438 1.00 69.75 77 ALA A N 1
ATOM 591 C CA . ALA A 1 77 ? 11.375 -0.106 -0.965 1.00 69.75 77 ALA A CA 1
ATOM 592 C C . ALA A 1 77 ? 11.356 -0.776 -2.343 1.00 69.75 77 ALA A C 1
ATOM 594 O O . ALA A 1 77 ? 11.363 -1.999 -2.452 1.00 69.75 77 ALA A O 1
ATOM 595 N N . ILE A 1 78 ? 11.245 0.022 -3.403 1.00 65.50 78 ILE A N 1
ATOM 596 C CA . ILE A 1 78 ? 11.393 -0.482 -4.770 1.00 65.50 78 ILE A CA 1
ATOM 597 C C . ILE A 1 78 ? 12.869 -0.308 -5.140 1.00 65.50 78 ILE A C 1
ATOM 599 O O . ILE A 1 78 ? 13.274 0.764 -5.595 1.00 65.50 78 ILE A O 1
ATOM 603 N N . SER A 1 79 ? 13.675 -1.336 -4.849 1.00 59.31 79 SER A N 1
ATOM 604 C CA . SER A 1 79 ? 15.093 -1.420 -5.238 1.00 59.31 79 SER A CA 1
ATOM 605 C C . SER A 1 79 ? 15.270 -1.507 -6.738 1.00 59.31 79 SER A C 1
ATOM 607 O O . SER A 1 79 ? 14.346 -1.959 -7.454 1.00 59.31 79 SER A O 1
#

Sequence (79 aa):
MNDCIIRGDLANVRVGRHCVVKSRSVIRPPFKKFSKGVAFFPLHIGDHVFIEEDCVVNAAQIGSYVHIGKNCVIVSAIS

pLDDT: mean 90.3, std 7.63, range [59.06, 97.31]

Nearest PDB structures (foldseek):
  6sc4-assembly2_D  TM=6.393E-01  e=6.794E-03  candidate division MSBL1 archaeon SCGC-AAA259I09
 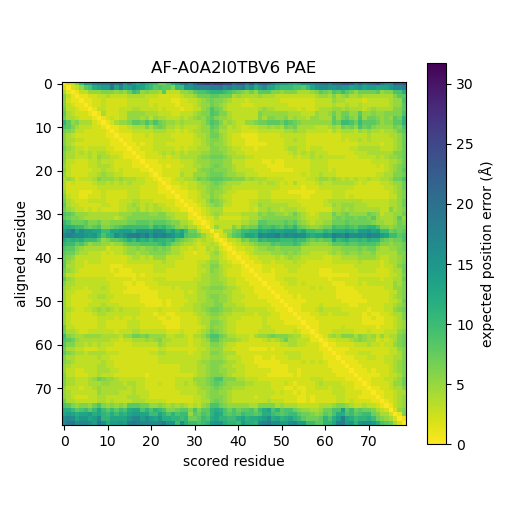 6p9p-assembly1_A  TM=5.200E-01  e=1.980E-01  Escherichia coli
  4r36-assembly1_A  TM=4.794E-01  e=1.101E+00  Bacteroides fragilis NCTC 9343
  5jxx-assembly1_A  TM=4.542E-01  e=1.875E+00  Moraxella catarrhalis BBH18
  7d6c-assembly1_4  TM=3.899E-01  e=6.496E+00  Synechococcus elongatus PCC 7942 = FACHB-805

Foldseek 3Di:
DAQEAADPPQHAEAAEEQEAADHLEYHDFAWDDDPVGIHTAYEEEYACEYHDELEYHHENYHYHPHYHDYNYYDHYPPD

Organism: NCBI:txid1758121

Secondary structure (DSSP, 8-state):
--S-EE--SSS-EEE-TT-EE-TT-EE---EEEETTEEEEPPEEE-SS-EE-TT-EEE-SEE-TT-EE-TT-EEE----

Solvent-accessible surface area (backbone atoms only — not comparable to full-atom values): 4218 Å² total; per-residue (Å²): 113,53,72,52,44,75,47,58,86,78,24,57,68,46,74,39,57,78,51,44,68,34,34,51,19,38,40,39,47,26,70,42,84,53,99,90,48,76,49,58,39,49,20,37,38,30,36,47,24,38,37,32,39,51,20,39,41,24,33,50,67,44,62,58,68,40,76,45,58,65,64,36,77,45,73,52,84,75,128

Mean predicted aligned error: 4.28 Å

Radius of gyration: 12.37 Å; Cα contacts (8 Å, |Δi|>4): 212; chains: 1; bounding box: 33×23×31 Å

InterPro domains:
  IPR011004 Trimeric LpxA-like superfamily [SSF51161] (2-76)
  IPR047125 Dynactin subunit 5 [PF21711] (1-75)
  IPR047125 Dynactin subunit 5 [PTHR46126] (1-75)